Protein AF-A0A9X8ZYT5-F1 (afdb_monomer)

Organism: Bacillus cereus (NCBI:txid1396)

Nearest PDB structures (foldseek):
  6kkk-assembly3_C  TM=7.331E-01  e=1.980E+00  Escherichia coli K-12

InterPro domains:
  IPR036259 MFS transporter superfamily [SSF103473] (2-92)

Solvent-accessible surface area (backbone atoms only — not comparable to full-atom values): 4957 Å² total; per-residue (Å²): 100,43,36,55,13,45,43,43,32,47,73,41,90,48,70,71,48,28,51,52,10,48,48,46,21,52,55,44,46,54,53,53,52,52,51,50,53,51,50,49,61,75,73,42,60,75,95,48,40,67,62,55,48,52,53,51,51,52,53,50,50,54,51,50,53,52,52,51,51,54,52,59,55,46,46,76,79,41,56,63,54,56,55,49,40,53,54,26,51,64,66,66,107

pLDDT: mean 92.82, std 3.29, range [75.25, 98.06]

Foldseek 3Di:
DLLQLLQQLLPDPDPVSNVSSVVVNVVVVVVVVVVVVVCLVVPDDPVCSVVVVVVVVVVVVVVVVVVVVVLVVVCVVDPNSVSSNVVSVVVVD

Radius of gyration: 16.4 Å; Cα contacts (8 Å, |Δi|>4): 62; chains: 1; bounding box: 39×22×47 Å

Secondary structure (DSSP, 8-state):
-HHHHHHHHHT--SHHHHHHHHHHHHHHHHHHHHHHHHHHHHHS-TTTHHHHHHHHHHHHHHHHHHHHHHHHHHHHHS-HHHHHHHHHHHHH-

Structure (mmCIF, N/CA/C/O backbone):
data_AF-A0A9X8ZYT5-F1
#
_entry.id   AF-A0A9X8ZYT5-F1
#
loop_
_atom_site.group_PDB
_atom_site.id
_atom_site.type_symbol
_atom_site.label_atom_id
_atom_site.label_alt_id
_atom_site.label_comp_id
_atom_site.label_asym_id
_atom_site.label_entity_id
_atom_site.label_seq_id
_atom_site.pdbx_PDB_ins_code
_atom_site.Cartn_x
_atom_site.Cartn_y
_atom_site.Cartn_z
_atom_site.occupancy
_atom_site.B_iso_or_equiv
_atom_site.auth_seq_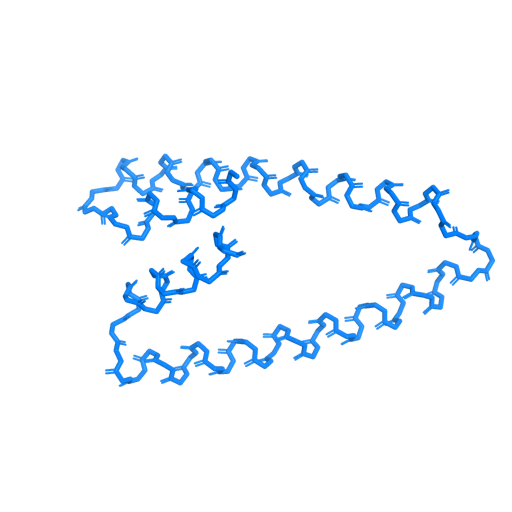id
_atom_site.auth_comp_id
_atom_site.auth_asym_id
_atom_site.auth_atom_id
_atom_s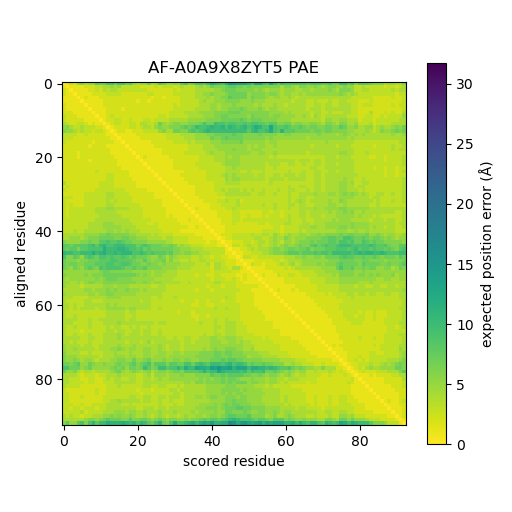ite.pdbx_PDB_model_num
ATOM 1 N N . PHE A 1 1 ? 5.627 -7.952 5.816 1.00 79.62 1 PHE A N 1
ATOM 2 C CA . PHE A 1 1 ? 5.728 -6.778 6.717 1.00 79.62 1 PHE A CA 1
ATOM 3 C C . PHE A 1 1 ? 4.629 -5.745 6.492 1.00 79.62 1 PHE A C 1
ATOM 5 O O . PHE A 1 1 ? 4.030 -5.333 7.474 1.00 79.62 1 PHE A O 1
ATOM 12 N N . ILE A 1 2 ? 4.295 -5.389 5.244 1.00 88.12 2 ILE A N 1
ATOM 13 C CA . ILE A 1 2 ? 3.190 -4.459 4.926 1.00 88.12 2 ILE A CA 1
ATOM 14 C C . ILE A 1 2 ? 1.859 -4.898 5.573 1.00 88.12 2 ILE A C 1
ATOM 16 O O . ILE A 1 2 ? 1.284 -4.140 6.348 1.00 88.12 2 ILE A O 1
ATOM 20 N N . ALA A 1 3 ? 1.434 -6.150 5.353 1.00 89.12 3 ALA A N 1
ATOM 21 C CA . ALA A 1 3 ? 0.211 -6.702 5.952 1.00 89.12 3 ALA A CA 1
ATOM 22 C C . ALA A 1 3 ? 0.227 -6.696 7.497 1.00 89.12 3 ALA A C 1
ATOM 24 O O . ALA A 1 3 ? -0.789 -6.441 8.133 1.00 89.12 3 ALA A O 1
ATOM 25 N N . ILE A 1 4 ? 1.397 -6.903 8.114 1.00 90.00 4 ILE A N 1
ATOM 26 C CA . ILE A 1 4 ? 1.561 -6.862 9.577 1.00 90.00 4 ILE A CA 1
ATOM 27 C C . ILE A 1 4 ? 1.363 -5.432 10.103 1.00 90.00 4 ILE A C 1
ATOM 29 O O . ILE A 1 4 ? 0.663 -5.241 11.093 1.00 90.00 4 ILE A O 1
ATOM 33 N N . GLY A 1 5 ? 1.927 -4.421 9.429 1.00 91.56 5 GLY A N 1
ATOM 34 C CA . GLY A 1 5 ? 1.696 -3.012 9.771 1.00 91.56 5 GLY A CA 1
ATOM 35 C C . GLY A 1 5 ? 0.218 -2.625 9.666 1.00 91.56 5 GLY A C 1
ATOM 36 O O . GLY A 1 5 ? -0.321 -1.983 10.568 1.00 91.56 5 GLY A O 1
ATOM 37 N N . TYR A 1 6 ? -0.456 -3.107 8.617 1.00 91.12 6 TYR A N 1
ATOM 38 C CA . TYR A 1 6 ? -1.901 -2.957 8.440 1.00 91.12 6 TYR A CA 1
ATOM 39 C C . TYR A 1 6 ? -2.718 -3.616 9.561 1.00 91.12 6 TYR A C 1
ATOM 41 O O . TYR A 1 6 ? -3.634 -2.983 10.077 1.00 91.12 6 TYR A O 1
ATOM 49 N N . LEU A 1 7 ? -2.371 -4.832 9.997 1.00 92.06 7 LEU A N 1
ATOM 50 C CA . LEU A 1 7 ? -3.050 -5.503 11.114 1.00 92.06 7 LEU A CA 1
ATOM 51 C C . LEU A 1 7 ? -2.857 -4.757 12.443 1.00 92.06 7 LEU A C 1
ATOM 53 O O . LEU A 1 7 ? -3.828 -4.549 13.166 1.00 92.06 7 LEU A O 1
ATOM 57 N N . ILE A 1 8 ? -1.638 -4.296 12.751 1.00 92.19 8 ILE A N 1
ATOM 58 C CA . ILE A 1 8 ? -1.369 -3.502 13.966 1.00 92.19 8 ILE A CA 1
ATOM 59 C C . ILE A 1 8 ? -2.219 -2.226 13.971 1.00 92.19 8 ILE A C 1
ATOM 61 O O . ILE A 1 8 ? -2.813 -1.881 14.991 1.00 92.19 8 ILE A O 1
ATOM 65 N N . TYR A 1 9 ? -2.315 -1.550 12.824 1.00 91.88 9 TYR A N 1
ATOM 66 C CA . TYR A 1 9 ? -3.188 -0.393 12.652 1.00 91.88 9 TYR A CA 1
ATOM 67 C C . TYR A 1 9 ? -4.672 -0.759 12.830 1.00 91.88 9 TYR A C 1
ATOM 69 O O . TYR A 1 9 ? -5.378 -0.103 13.595 1.00 91.88 9 TYR A O 1
ATOM 77 N N . ALA A 1 10 ? -5.142 -1.832 12.193 1.00 90.44 10 ALA A N 1
ATOM 78 C CA . ALA A 1 10 ? -6.553 -2.216 12.173 1.00 90.44 10 ALA A CA 1
ATOM 79 C C . ALA A 1 10 ? -7.099 -2.664 13.545 1.00 90.44 10 ALA A C 1
ATOM 81 O O . ALA A 1 10 ? -8.273 -2.451 13.847 1.00 90.44 10 ALA A O 1
ATOM 82 N N . PHE A 1 11 ? -6.251 -3.246 14.399 1.00 91.62 11 PHE A N 1
ATOM 83 C CA . PHE A 1 11 ? -6.602 -3.643 15.771 1.00 91.62 11 PHE A CA 1
ATOM 84 C C . PHE A 1 11 ? -6.281 -2.574 16.831 1.00 91.62 11 PHE A C 1
ATOM 86 O O . PHE A 1 11 ? -6.491 -2.802 18.026 1.00 91.62 11 PHE A O 1
ATOM 93 N N . SER A 1 12 ? -5.759 -1.412 16.433 1.00 91.88 12 SER A N 1
ATOM 94 C CA . SER A 1 12 ? -5.367 -0.371 17.383 1.00 91.88 12 SER A CA 1
ATOM 95 C C . SER A 1 12 ? -6.577 0.288 18.058 1.00 91.88 12 SER A C 1
ATOM 97 O O . SER A 1 12 ? -7.557 0.645 17.414 1.00 91.88 12 SER A O 1
ATOM 99 N N . ASN A 1 13 ? -6.489 0.475 19.379 1.00 90.31 13 ASN A N 1
ATOM 100 C CA . ASN A 1 13 ? -7.491 1.200 20.178 1.00 90.31 13 ASN A CA 1
ATOM 101 C C . ASN A 1 13 ? -6.970 2.558 20.685 1.00 90.31 13 ASN A C 1
ATOM 103 O O . ASN A 1 13 ? -7.711 3.335 21.279 1.00 90.31 13 ASN A O 1
ATOM 107 N N . VAL A 1 14 ? -5.679 2.840 20.481 1.00 93.88 14 VAL A N 1
ATOM 108 C CA . VAL A 1 14 ? -4.996 4.044 20.971 1.00 93.88 14 VAL A CA 1
ATOM 109 C C . VAL A 1 14 ? -4.077 4.573 19.876 1.00 93.88 14 VAL A C 1
ATOM 111 O O . VAL A 1 14 ? -3.441 3.793 19.163 1.00 93.88 14 VAL A O 1
ATOM 114 N N . PHE A 1 15 ? -3.962 5.900 19.786 1.00 92.56 15 PHE A N 1
ATOM 115 C CA . PHE A 1 15 ? -3.177 6.595 18.764 1.00 92.56 15 PHE A CA 1
ATOM 116 C C . PHE A 1 15 ? -1.736 6.078 18.629 1.00 92.56 15 PHE A C 1
ATOM 118 O O . PHE A 1 15 ? -1.262 5.881 17.516 1.00 92.56 15 PHE A O 1
ATOM 125 N N . LEU A 1 16 ? -1.052 5.803 19.746 1.00 95.00 16 LEU A N 1
ATOM 126 C CA . LEU A 1 16 ? 0.335 5.324 19.728 1.00 95.00 16 LEU A CA 1
ATOM 127 C C . LEU A 1 16 ? 0.484 4.009 18.940 1.00 95.00 16 LEU A C 1
ATOM 129 O O . LEU A 1 16 ? 1.396 3.870 18.129 1.00 95.00 16 LEU A O 1
ATOM 133 N N . ILE A 1 17 ? -0.433 3.059 19.145 1.00 93.56 17 ILE A N 1
ATOM 134 C CA . ILE A 1 17 ? -0.410 1.754 18.467 1.00 93.56 17 ILE A CA 1
ATOM 135 C C . ILE A 1 17 ? -0.719 1.936 16.978 1.00 93.56 17 ILE A C 1
ATOM 137 O O . ILE A 1 17 ? -0.042 1.349 16.132 1.00 93.56 17 ILE A O 1
ATOM 141 N N . ALA A 1 18 ? -1.685 2.803 16.654 1.00 93.12 18 ALA A N 1
ATOM 142 C CA . ALA A 1 18 ? -2.004 3.155 15.274 1.00 93.12 18 ALA A CA 1
ATOM 143 C C . ALA A 1 18 ? -0.784 3.749 14.552 1.00 93.12 18 ALA A C 1
ATOM 145 O O . ALA A 1 18 ? -0.464 3.333 13.440 1.00 93.12 18 ALA A O 1
ATOM 146 N N . ALA A 1 19 ? -0.066 4.669 15.204 1.00 95.81 19 ALA A N 1
ATOM 147 C CA . ALA A 1 19 ? 1.127 5.312 14.660 1.00 95.81 19 ALA A CA 1
ATOM 148 C C . ALA A 1 19 ? 2.261 4.308 14.397 1.00 95.81 19 ALA A C 1
ATOM 150 O O . ALA A 1 19 ? 2.891 4.362 13.343 1.00 95.81 19 ALA A O 1
ATOM 151 N N . ILE A 1 20 ? 2.485 3.353 15.307 1.00 96.38 20 ILE A N 1
ATOM 152 C CA . ILE A 1 20 ? 3.477 2.283 15.118 1.00 96.38 20 ILE A CA 1
ATOM 153 C C . ILE A 1 20 ? 3.105 1.405 13.915 1.00 96.38 20 ILE A C 1
ATOM 155 O O . ILE A 1 20 ? 3.953 1.148 13.058 1.00 96.38 20 ILE A O 1
ATOM 159 N N . GLY A 1 21 ? 1.841 0.979 13.812 1.00 94.81 21 GLY A N 1
ATOM 160 C CA . GLY A 1 21 ? 1.360 0.193 12.670 1.00 94.81 21 GLY A CA 1
ATOM 161 C C . GLY A 1 21 ? 1.544 0.933 11.344 1.00 94.81 21 GLY A C 1
ATOM 162 O O . GLY A 1 21 ? 2.093 0.380 10.388 1.00 94.81 21 GLY A O 1
ATOM 163 N N . PHE A 1 22 ? 1.178 2.216 11.317 1.00 93.81 22 PHE A N 1
ATOM 164 C CA . PHE A 1 22 ? 1.310 3.075 10.142 1.00 93.81 22 PHE A CA 1
ATOM 165 C C . PHE A 1 22 ? 2.771 3.324 9.746 1.00 93.81 22 PHE A C 1
ATOM 167 O O . PHE A 1 22 ? 3.092 3.355 8.556 1.00 93.81 22 PHE A O 1
ATOM 174 N N . PHE A 1 23 ? 3.673 3.455 10.723 1.00 96.12 23 PHE A N 1
ATOM 175 C CA . PHE A 1 23 ? 5.108 3.579 10.482 1.00 96.12 23 PHE A CA 1
ATOM 176 C C . PHE A 1 23 ? 5.673 2.318 9.822 1.00 96.12 23 PHE A C 1
ATOM 178 O O . PHE A 1 23 ? 6.312 2.412 8.776 1.00 96.12 23 PHE A O 1
ATOM 185 N N . ILE A 1 24 ? 5.389 1.135 10.379 1.00 95.19 24 ILE A N 1
ATOM 186 C CA . ILE A 1 24 ? 5.858 -0.150 9.831 1.00 95.19 24 ILE A CA 1
ATOM 187 C C . ILE A 1 24 ? 5.330 -0.354 8.409 1.00 95.19 24 ILE A C 1
ATOM 189 O O . ILE A 1 24 ? 6.086 -0.757 7.517 1.00 95.19 24 ILE A O 1
ATOM 193 N N . LEU A 1 25 ? 4.045 -0.061 8.199 1.00 94.00 25 LEU A N 1
ATOM 194 C CA . LEU A 1 25 ? 3.391 -0.087 6.896 1.00 94.00 25 LEU A CA 1
ATOM 195 C C . LEU A 1 25 ? 4.122 0.817 5.894 1.00 94.00 25 LEU A C 1
ATOM 197 O O . LEU A 1 25 ? 4.607 0.333 4.870 1.00 94.00 25 LEU A O 1
ATOM 201 N N . SER A 1 26 ? 4.240 2.107 6.208 1.00 94.06 26 SER A N 1
ATOM 202 C CA . SER A 1 26 ? 4.801 3.115 5.301 1.00 94.06 26 SER A CA 1
ATOM 203 C C . SER A 1 26 ? 6.272 2.845 4.989 1.00 94.06 26 SER A C 1
ATOM 205 O O . SER A 1 26 ? 6.683 2.907 3.831 1.00 94.06 26 SER A O 1
ATOM 207 N N . PHE A 1 27 ? 7.050 2.466 6.008 1.00 95.38 27 PHE A N 1
ATOM 208 C CA . PHE A 1 27 ? 8.445 2.063 5.855 1.00 95.38 27 PHE A CA 1
ATOM 209 C C . PHE A 1 27 ? 8.563 0.878 4.896 1.00 95.38 27 PHE A C 1
ATOM 211 O O . PHE A 1 27 ? 9.248 0.969 3.882 1.00 95.38 27 PHE A O 1
ATOM 218 N N . SER A 1 28 ? 7.833 -0.209 5.156 1.00 94.88 28 SER A N 1
ATOM 219 C CA . SER A 1 28 ? 7.879 -1.416 4.320 1.00 94.88 28 SER A CA 1
ATOM 220 C C . SER A 1 28 ? 7.457 -1.141 2.872 1.00 94.88 28 SER A C 1
ATOM 222 O O . SER A 1 28 ? 8.035 -1.695 1.937 1.00 94.88 28 SER A O 1
ATOM 224 N N . MET A 1 29 ? 6.460 -0.277 2.680 1.00 94.12 29 MET A N 1
ATOM 225 C CA . MET A 1 29 ? 5.933 0.069 1.362 1.00 94.12 29 MET A CA 1
ATOM 226 C C . MET A 1 29 ? 6.931 0.875 0.524 1.00 94.12 29 MET A C 1
ATOM 228 O O . MET A 1 29 ? 7.025 0.652 -0.683 1.00 94.12 29 MET A O 1
ATOM 232 N N . ALA A 1 30 ? 7.732 1.747 1.144 1.00 94.62 30 ALA A N 1
ATOM 233 C CA . ALA A 1 30 ? 8.785 2.486 0.447 1.00 94.62 30 ALA A CA 1
ATOM 234 C C . ALA A 1 30 ? 9.830 1.545 -0.184 1.00 94.62 30 ALA A C 1
ATOM 236 O O . ALA A 1 30 ? 10.177 1.703 -1.359 1.00 94.62 30 ALA A O 1
ATOM 237 N N . TYR A 1 31 ? 10.275 0.521 0.555 1.00 94.25 31 TYR A N 1
ATOM 238 C CA . TYR A 1 31 ? 11.204 -0.490 0.034 1.00 94.25 31 TYR A CA 1
ATOM 239 C C . TYR A 1 31 ? 10.564 -1.368 -1.040 1.00 94.25 31 TYR A C 1
ATOM 241 O O . TYR A 1 31 ? 11.192 -1.608 -2.069 1.00 94.25 31 TYR A O 1
ATOM 249 N N . ALA A 1 32 ? 9.321 -1.817 -0.839 1.00 94.00 32 ALA A N 1
ATOM 250 C CA . ALA A 1 32 ? 8.618 -2.646 -1.818 1.00 94.00 32 ALA A CA 1
ATOM 251 C C . ALA A 1 32 ? 8.438 -1.921 -3.160 1.00 94.00 32 ALA A C 1
ATOM 253 O O . ALA A 1 32 ? 8.759 -2.477 -4.208 1.00 94.00 32 ALA A O 1
ATOM 254 N N . ASN A 1 33 ? 8.003 -0.658 -3.126 1.00 94.00 33 ASN A N 1
ATOM 255 C CA . ASN A 1 33 ? 7.823 0.151 -4.330 1.00 94.00 33 ASN A CA 1
ATOM 256 C C . ASN A 1 33 ? 9.156 0.410 -5.034 1.00 94.00 33 ASN A C 1
ATOM 258 O O . ASN A 1 33 ? 9.266 0.193 -6.236 1.00 94.00 33 ASN A O 1
ATOM 262 N N . THR A 1 34 ? 10.186 0.823 -4.291 1.00 95.31 34 THR A N 1
ATOM 263 C CA . THR A 1 34 ? 11.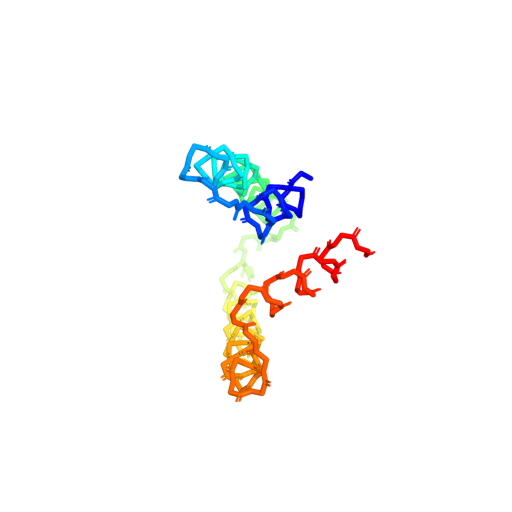517 1.072 -4.867 1.00 95.31 34 THR A CA 1
ATOM 264 C C . THR A 1 34 ? 12.092 -0.199 -5.492 1.00 95.31 34 THR A C 1
ATOM 266 O O . THR A 1 34 ? 12.569 -0.165 -6.622 1.00 95.31 34 THR A O 1
ATOM 269 N N . GLY A 1 35 ? 11.986 -1.338 -4.801 1.00 94.19 35 GLY A N 1
ATOM 270 C CA . GLY A 1 35 ? 12.407 -2.637 -5.322 1.00 94.19 35 GLY A CA 1
ATOM 271 C C . GLY A 1 35 ? 11.663 -3.026 -6.600 1.00 94.19 35 GLY A C 1
ATOM 272 O O . GLY A 1 35 ? 12.297 -3.429 -7.575 1.00 94.19 35 GLY A O 1
ATOM 273 N N . PHE A 1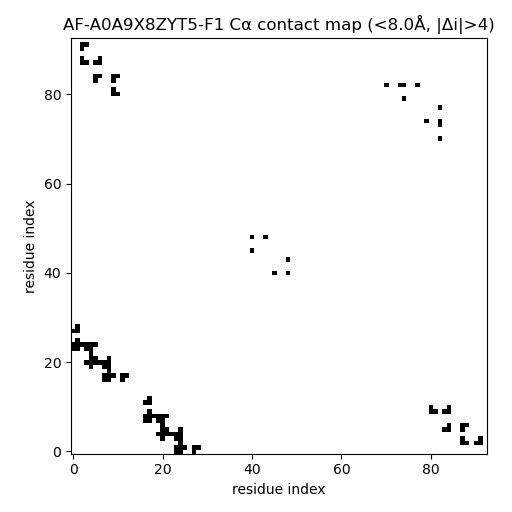 36 ? 10.340 -2.842 -6.630 1.00 92.75 36 PHE A N 1
ATOM 274 C CA . PHE A 1 36 ? 9.529 -3.087 -7.822 1.00 92.75 36 PHE A CA 1
ATOM 275 C C . PHE A 1 36 ? 9.949 -2.197 -8.999 1.00 92.75 36 PHE A C 1
ATOM 277 O O . PHE A 1 36 ? 10.147 -2.704 -10.101 1.00 92.75 36 PHE A O 1
ATOM 284 N N . TYR A 1 37 ? 10.137 -0.891 -8.782 1.00 92.69 37 TYR A N 1
ATOM 285 C CA . TYR A 1 37 ? 10.552 0.024 -9.848 1.00 92.69 37 TYR A CA 1
ATOM 286 C C . TYR A 1 37 ? 11.928 -0.330 -10.409 1.00 92.69 37 TYR A C 1
ATOM 288 O O . TYR A 1 37 ? 12.093 -0.359 -11.626 1.00 92.69 37 TYR A O 1
ATOM 296 N N . THR A 1 38 ? 12.901 -0.662 -9.560 1.00 94.31 38 THR A N 1
ATOM 297 C CA . THR A 1 38 ? 14.235 -1.071 -10.020 1.00 94.31 38 THR A CA 1
ATOM 298 C C . THR A 1 38 ? 14.189 -2.408 -10.763 1.00 94.31 38 THR A C 1
ATOM 300 O O . THR A 1 38 ? 14.829 -2.561 -11.801 1.00 94.31 38 THR A O 1
ATOM 303 N N . PHE A 1 39 ? 13.390 -3.374 -10.293 1.00 93.19 39 PHE A N 1
ATOM 304 C CA . PHE A 1 39 ? 13.160 -4.629 -11.015 1.00 93.19 39 PHE A CA 1
ATOM 305 C C . PHE A 1 39 ? 12.545 -4.373 -12.395 1.00 93.19 39 PHE A C 1
ATOM 307 O O . PHE A 1 39 ? 13.028 -4.909 -13.393 1.00 93.19 39 PHE A O 1
ATOM 314 N N . TYR A 1 40 ? 11.524 -3.520 -12.459 1.00 92.56 40 TYR A N 1
ATOM 315 C CA . TYR A 1 40 ? 10.880 -3.115 -13.702 1.00 92.56 40 TYR A CA 1
ATOM 316 C C . TYR A 1 40 ? 11.880 -2.481 -14.679 1.00 92.56 40 TYR A C 1
ATOM 318 O O . TYR A 1 40 ? 11.931 -2.863 -15.845 1.00 92.56 40 TYR A O 1
ATOM 326 N N . GLN A 1 41 ? 12.724 -1.566 -14.196 1.00 92.69 41 GLN A N 1
ATOM 327 C CA . GLN A 1 41 ? 13.755 -0.905 -15.001 1.00 92.69 41 GLN A CA 1
ATOM 328 C C . GLN A 1 41 ? 14.817 -1.878 -15.527 1.00 92.69 41 GLN A C 1
ATOM 330 O O . GLN A 1 41 ? 15.223 -1.767 -16.680 1.00 92.69 41 GLN A O 1
ATOM 335 N N . ASN A 1 42 ? 15.245 -2.841 -14.709 1.00 95.00 42 ASN A N 1
ATOM 336 C CA . ASN A 1 42 ? 16.322 -3.766 -15.069 1.00 95.00 42 ASN A CA 1
ATOM 337 C C . ASN A 1 42 ? 15.873 -4.909 -15.990 1.00 95.00 42 ASN A C 1
ATOM 339 O O . ASN A 1 42 ? 16.694 -5.444 -16.731 1.00 95.00 42 ASN A O 1
ATOM 343 N N . ASN A 1 43 ? 14.598 -5.308 -15.937 1.00 93.44 43 ASN A N 1
ATOM 344 C CA . ASN A 1 43 ? 14.096 -6.475 -16.672 1.00 93.44 43 ASN A CA 1
ATOM 345 C C . ASN A 1 43 ? 13.301 -6.112 -17.933 1.00 93.44 43 ASN A C 1
ATOM 347 O O . ASN A 1 43 ? 13.133 -6.961 -18.807 1.00 93.44 43 ASN A O 1
ATOM 351 N N . VAL A 1 44 ? 12.803 -4.875 -18.054 1.00 92.25 44 VAL A N 1
ATOM 352 C CA . VAL A 1 44 ? 12.039 -4.440 -19.230 1.00 92.25 44 VAL A CA 1
ATOM 353 C C . VAL A 1 44 ? 12.951 -3.696 -20.211 1.00 92.25 44 VAL A C 1
ATOM 355 O O . VAL A 1 44 ? 13.542 -2.679 -19.850 1.00 92.25 44 VAL A O 1
ATOM 358 N N . PRO A 1 45 ? 13.038 -4.131 -21.482 1.00 92.44 45 PRO A N 1
ATOM 359 C CA . PRO A 1 45 ? 13.823 -3.432 -22.489 1.00 92.44 45 PRO A CA 1
ATOM 360 C C . PRO A 1 45 ? 13.374 -1.976 -22.685 1.00 92.44 45 PRO A C 1
ATOM 362 O O . PRO A 1 45 ? 12.190 -1.690 -22.890 1.00 92.44 45 PRO A O 1
ATOM 365 N N . VAL A 1 46 ? 14.343 -1.058 -22.727 1.00 91.12 46 VAL A N 1
ATOM 366 C CA . VAL A 1 46 ? 14.113 0.401 -22.766 1.00 91.12 46 VAL A CA 1
ATOM 367 C C . VAL A 1 46 ? 13.189 0.834 -23.919 1.00 91.12 46 VAL A C 1
ATOM 369 O O . VAL A 1 46 ? 12.342 1.706 -23.752 1.00 91.12 46 VAL A O 1
ATOM 372 N N . HIS A 1 47 ? 13.271 0.171 -25.078 1.00 91.81 47 HIS A N 1
ATOM 373 C CA . HIS A 1 47 ? 12.493 0.501 -26.283 1.00 91.81 47 HIS A CA 1
ATOM 374 C C . HIS A 1 47 ? 10.983 0.160 -26.204 1.00 91.81 47 HIS A C 1
ATOM 376 O O . HIS A 1 47 ? 10.187 0.634 -27.026 1.00 91.81 47 HIS A O 1
ATOM 382 N N . ILE A 1 48 ? 10.561 -0.662 -25.236 1.00 93.12 48 ILE A N 1
ATOM 383 C CA . ILE A 1 48 ? 9.142 -0.962 -24.948 1.00 93.12 48 ILE A CA 1
ATOM 384 C C . ILE A 1 48 ? 8.700 -0.492 -23.562 1.00 93.12 48 ILE A C 1
ATOM 386 O O . ILE A 1 48 ? 7.514 -0.565 -23.249 1.00 93.12 48 ILE A O 1
ATOM 390 N N . MET A 1 49 ? 9.615 0.039 -22.755 1.00 91.31 49 MET A N 1
ATOM 391 C CA . MET A 1 49 ? 9.376 0.401 -21.362 1.00 91.31 49 MET A CA 1
ATOM 392 C C . MET A 1 49 ? 8.211 1.378 -21.166 1.00 91.31 49 MET A C 1
ATOM 394 O O . MET A 1 49 ? 7.433 1.222 -20.228 1.00 91.31 49 MET A O 1
ATOM 398 N N . GLY A 1 50 ? 8.039 2.342 -22.076 1.00 90.94 50 GLY A N 1
ATOM 399 C CA . GLY A 1 50 ? 6.884 3.245 -22.055 1.00 90.94 50 GLY A CA 1
ATOM 400 C C . GLY A 1 50 ? 5.561 2.518 -22.321 1.00 90.94 50 GLY A C 1
ATOM 401 O O . GLY A 1 50 ? 4.593 2.718 -21.598 1.00 90.94 50 GLY A O 1
ATOM 402 N N . ARG A 1 51 ? 5.535 1.610 -23.307 1.00 93.12 51 ARG A N 1
ATOM 403 C CA . ARG A 1 51 ? 4.333 0.843 -23.684 1.00 93.12 51 ARG A CA 1
ATOM 404 C C . ARG A 1 51 ? 3.890 -0.102 -22.571 1.00 93.12 51 ARG A C 1
ATOM 406 O O . ARG A 1 51 ? 2.713 -0.125 -22.221 1.00 93.12 51 ARG A O 1
ATOM 413 N N . ILE A 1 52 ? 4.835 -0.841 -21.993 1.00 92.56 52 ILE A N 1
ATOM 414 C CA . ILE A 1 52 ? 4.567 -1.720 -20.850 1.00 92.56 52 ILE A CA 1
ATOM 415 C C . ILE A 1 52 ? 4.091 -0.889 -19.651 1.00 92.56 52 ILE A C 1
ATOM 417 O O . ILE A 1 52 ? 3.116 -1.262 -19.004 1.00 92.56 52 ILE A O 1
ATOM 421 N N . GLY A 1 53 ? 4.712 0.268 -19.406 1.00 92.31 53 GLY A N 1
ATOM 422 C CA . GLY A 1 53 ? 4.361 1.146 -18.292 1.00 92.31 53 GLY A CA 1
ATOM 423 C C . GLY A 1 53 ? 2.937 1.681 -18.406 1.00 92.31 53 GLY A C 1
ATOM 424 O O . GLY A 1 53 ? 2.200 1.668 -17.424 1.00 92.31 53 GLY A O 1
ATOM 425 N N . SER A 1 54 ? 2.512 2.079 -19.609 1.00 94.25 54 SER A N 1
ATOM 426 C CA . SER A 1 54 ? 1.139 2.527 -19.864 1.00 94.25 54 SER A CA 1
ATOM 427 C C . SER A 1 54 ? 0.106 1.421 -19.643 1.00 94.25 54 SER A C 1
ATOM 429 O O . SER A 1 54 ? -0.912 1.671 -19.001 1.00 94.25 54 SER A O 1
ATOM 431 N N . ILE A 1 55 ? 0.359 0.199 -20.129 1.00 94.69 55 ILE A N 1
ATOM 432 C CA . ILE A 1 55 ? -0.555 -0.938 -19.921 1.00 94.69 55 ILE A CA 1
ATOM 433 C C . ILE A 1 55 ? -0.627 -1.290 -18.435 1.00 94.69 55 ILE A C 1
ATOM 435 O O . ILE A 1 55 ? -1.716 -1.441 -17.889 1.00 94.69 55 ILE A O 1
ATOM 439 N N . TYR A 1 56 ? 0.524 -1.371 -17.767 1.00 92.06 56 TYR A N 1
ATOM 440 C CA . TYR A 1 56 ? 0.597 -1.664 -16.340 1.00 92.06 56 TYR A CA 1
ATOM 441 C C . TYR A 1 56 ? -0.135 -0.606 -15.504 1.00 92.06 56 TYR A C 1
ATOM 443 O O . TYR A 1 56 ? -0.950 -0.950 -14.651 1.00 92.06 56 TYR A O 1
ATOM 451 N N . GLY A 1 57 ? 0.079 0.678 -15.803 1.00 94.00 57 GLY A N 1
ATOM 452 C CA . GLY A 1 57 ? -0.619 1.784 -15.152 1.00 94.00 57 GLY A CA 1
ATOM 453 C C . GLY A 1 57 ? -2.134 1.733 -15.354 1.00 94.00 57 GLY A C 1
ATOM 454 O O . GLY A 1 57 ? -2.879 1.932 -14.397 1.00 94.00 57 GLY A O 1
ATOM 455 N N . LEU A 1 58 ? -2.598 1.403 -16.564 1.00 96.50 58 LEU A N 1
ATOM 456 C CA . LEU A 1 58 ? -4.024 1.231 -16.855 1.00 96.50 58 LEU A CA 1
ATOM 457 C C . LEU A 1 58 ? -4.623 0.078 -16.042 1.00 96.50 58 LEU A C 1
ATOM 459 O O . LEU A 1 58 ? -5.664 0.253 -15.411 1.00 96.50 58 LEU A O 1
ATOM 463 N N . VAL A 1 59 ? -3.962 -1.082 -16.021 1.00 96.19 59 VAL A N 1
ATOM 464 C CA . VAL A 1 59 ? -4.433 -2.254 -15.270 1.00 96.19 59 VAL A CA 1
ATOM 465 C C . VAL A 1 59 ? -4.485 -1.957 -13.772 1.00 96.19 59 VAL A C 1
ATOM 467 O O . VAL A 1 59 ? -5.510 -2.222 -13.147 1.00 96.19 59 VAL A O 1
ATOM 470 N N . ILE A 1 60 ? -3.439 -1.345 -13.200 1.00 95.38 60 ILE A N 1
ATOM 471 C CA . ILE A 1 60 ? -3.458 -0.933 -11.789 1.00 95.38 60 ILE A CA 1
ATOM 472 C C . ILE A 1 60 ? -4.602 0.038 -11.529 1.00 95.38 60 ILE A C 1
ATOM 474 O O . ILE A 1 60 ? -5.316 -0.138 -10.551 1.00 95.38 60 ILE A O 1
ATOM 478 N N . ALA A 1 61 ? -4.793 1.054 -12.372 1.00 96.94 61 ALA A N 1
ATOM 479 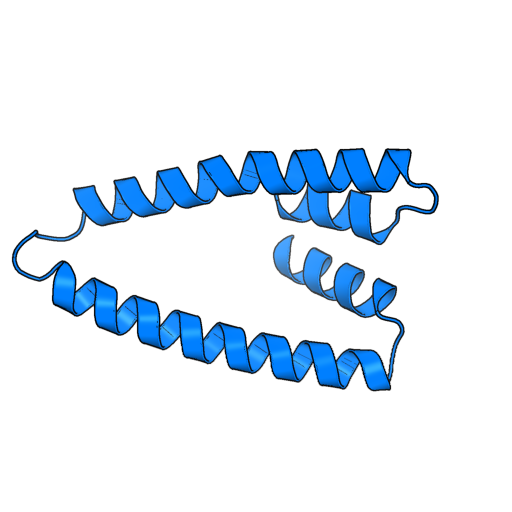C CA . ALA A 1 61 ? -5.847 2.040 -12.162 1.00 96.94 61 ALA A CA 1
ATOM 480 C C . ALA A 1 61 ? -7.237 1.387 -12.140 1.00 96.94 61 ALA A C 1
ATOM 482 O O . ALA A 1 61 ? -8.029 1.673 -11.243 1.00 96.94 61 ALA A O 1
ATOM 483 N N . LEU A 1 62 ? -7.510 0.466 -13.068 1.00 98.06 62 LEU A N 1
ATOM 484 C CA . LEU A 1 62 ? -8.767 -0.285 -13.097 1.00 98.06 62 LEU A CA 1
ATOM 485 C C . LEU A 1 62 ? -8.964 -1.124 -11.831 1.00 98.06 62 LEU A C 1
ATOM 487 O O . LEU A 1 62 ? -10.035 -1.072 -11.225 1.00 98.06 62 LEU A O 1
ATOM 491 N N . VAL A 1 63 ? -7.933 -1.861 -11.408 1.00 96.31 63 VAL A N 1
ATOM 492 C CA . VAL A 1 63 ? -7.990 -2.677 -10.187 1.00 96.31 63 VAL A CA 1
ATOM 493 C C . VAL A 1 63 ? -8.185 -1.793 -8.956 1.00 96.31 63 VAL A C 1
ATOM 495 O O . VAL A 1 63 ? -9.044 -2.090 -8.133 1.00 96.31 63 VAL A O 1
ATOM 498 N N . THR A 1 64 ? -7.462 -0.678 -8.845 1.00 96.31 64 THR A N 1
ATOM 499 C CA . THR A 1 64 ? -7.600 0.270 -7.732 1.00 96.31 64 THR A CA 1
ATOM 500 C C . THR A 1 64 ? -9.015 0.823 -7.654 1.00 96.31 64 THR A C 1
ATOM 502 O O . THR A 1 64 ? -9.621 0.754 -6.591 1.00 96.31 64 THR A O 1
ATOM 505 N N . ILE A 1 65 ? -9.579 1.303 -8.767 1.00 97.50 65 ILE A N 1
ATOM 506 C CA . ILE A 1 65 ? -10.960 1.810 -8.806 1.00 97.50 65 ILE A CA 1
ATOM 507 C C . ILE A 1 65 ? -11.937 0.724 -8.350 1.00 97.50 65 ILE A C 1
ATOM 509 O O . ILE A 1 65 ? -12.795 0.979 -7.504 1.00 97.50 65 ILE A O 1
ATOM 513 N N . PHE A 1 66 ? -11.786 -0.496 -8.866 1.00 97.44 66 PHE A N 1
ATOM 514 C CA . PHE A 1 66 ? -12.643 -1.619 -8.503 1.00 97.44 66 PHE A CA 1
ATOM 515 C C . PHE A 1 66 ? -12.565 -1.948 -7.004 1.00 97.44 66 PHE A C 1
ATOM 517 O O . PHE A 1 66 ? -13.597 -2.047 -6.340 1.00 97.44 66 PHE A O 1
ATOM 524 N N . ILE A 1 67 ? -11.355 -2.046 -6.446 1.00 94.50 67 ILE A N 1
ATOM 525 C CA . ILE A 1 67 ? -11.140 -2.315 -5.018 1.00 94.50 67 ILE A CA 1
ATOM 526 C C . ILE A 1 67 ? -11.657 -1.165 -4.147 1.00 94.50 67 ILE A C 1
ATOM 528 O O . ILE A 1 67 ? -12.246 -1.421 -3.096 1.00 94.50 67 ILE A O 1
ATOM 532 N N . THR A 1 68 ? -11.500 0.093 -4.570 1.00 95.38 68 THR A N 1
ATOM 533 C CA . THR A 1 68 ? -12.043 1.261 -3.861 1.00 95.38 68 THR A CA 1
ATOM 534 C C . THR A 1 68 ? -13.565 1.226 -3.809 1.00 95.38 68 THR A C 1
ATOM 536 O O . THR A 1 68 ? -14.129 1.433 -2.736 1.00 95.38 68 THR A O 1
ATOM 539 N N . ILE A 1 69 ? -14.235 0.923 -4.925 1.00 96.62 69 ILE A N 1
ATOM 540 C CA . ILE A 1 69 ? -15.698 0.783 -4.960 1.00 96.62 69 ILE A CA 1
ATOM 541 C C . ILE A 1 69 ? -16.134 -0.366 -4.051 1.00 96.62 69 ILE A C 1
ATOM 543 O O . ILE A 1 69 ? -17.006 -0.171 -3.210 1.00 96.62 69 ILE A O 1
ATOM 547 N N . LEU A 1 70 ? -15.501 -1.537 -4.166 1.00 94.56 70 LEU A N 1
ATOM 548 C CA . LEU A 1 70 ? -15.833 -2.701 -3.344 1.00 94.56 70 LEU A CA 1
ATOM 549 C C . LEU A 1 70 ? -15.679 -2.400 -1.847 1.00 94.56 70 LEU A C 1
ATOM 551 O O . LEU A 1 70 ? -16.566 -2.710 -1.056 1.00 94.56 70 LEU A O 1
ATOM 555 N N . SER A 1 71 ? -14.582 -1.742 -1.472 1.00 92.81 71 SER A N 1
ATOM 556 C CA . SER A 1 71 ? -14.312 -1.345 -0.089 1.00 92.81 71 SER A CA 1
ATOM 557 C C . SER A 1 71 ? -15.320 -0.303 0.397 1.00 92.81 71 SER A C 1
ATOM 559 O O . SER A 1 71 ? -15.840 -0.433 1.499 1.00 92.81 71 SER A O 1
ATOM 561 N N . GLY A 1 72 ? -15.648 0.696 -0.427 1.00 94.25 72 GLY A N 1
ATOM 562 C CA . GLY A 1 72 ? -16.630 1.733 -0.098 1.00 94.25 72 GLY A CA 1
ATOM 563 C C . GLY A 1 72 ? -18.062 1.210 0.016 1.00 94.25 72 GLY A C 1
ATOM 564 O O . GLY A 1 72 ? -18.834 1.700 0.831 1.00 94.25 72 GLY A O 1
ATOM 565 N N . VAL A 1 73 ? -18.424 0.187 -0.758 1.00 95.56 73 VAL A N 1
ATOM 566 C CA . VAL A 1 73 ? -19.703 -0.515 -0.596 1.00 95.56 73 VAL A CA 1
ATOM 567 C C . VAL A 1 73 ? -19.681 -1.358 0.679 1.00 95.56 73 VAL A C 1
ATOM 569 O O . VAL A 1 73 ? -20.639 -1.329 1.446 1.00 95.56 73 VAL A O 1
ATOM 572 N N . ALA A 1 74 ? -18.580 -2.056 0.970 1.00 94.31 74 ALA A N 1
ATOM 573 C CA . ALA A 1 74 ? -18.453 -2.858 2.186 1.00 94.31 74 ALA A CA 1
ATOM 574 C C . ALA A 1 74 ? -18.620 -2.017 3.465 1.00 94.31 74 ALA A C 1
ATOM 576 O O . ALA A 1 74 ? -19.269 -2.474 4.406 1.00 94.31 74 ALA A O 1
ATOM 577 N N . THR A 1 75 ? -18.126 -0.773 3.492 1.00 93.94 75 THR A N 1
ATOM 578 C CA . THR A 1 75 ? -18.284 0.124 4.654 1.00 93.94 75 THR A CA 1
ATOM 579 C C . THR A 1 75 ? -19.726 0.580 4.903 1.00 93.94 75 THR A C 1
ATOM 581 O O . THR A 1 75 ? -20.013 1.100 5.979 1.00 93.94 75 THR A O 1
ATOM 584 N N . GLN A 1 76 ? -20.646 0.389 3.950 1.00 94.31 76 GLN A N 1
ATOM 585 C CA . GLN A 1 76 ? -22.077 0.628 4.174 1.00 94.31 76 GLN A CA 1
ATOM 586 C C . GLN A 1 76 ? -22.739 -0.502 4.970 1.00 94.31 76 GLN A C 1
ATOM 588 O O . GLN A 1 76 ? -23.746 -0.272 5.636 1.00 94.31 76 GLN A O 1
ATOM 593 N N . PHE A 1 77 ? -22.178 -1.713 4.911 1.00 92.75 77 PHE A N 1
ATOM 594 C CA . PHE A 1 77 ? -22.719 -2.898 5.581 1.00 92.75 77 PHE A CA 1
ATOM 595 C C . PHE A 1 77 ? -21.991 -3.229 6.886 1.00 92.75 77 PHE A C 1
ATOM 597 O O . PHE A 1 77 ? -22.608 -3.719 7.829 1.00 92.75 77 PHE A O 1
ATOM 604 N N . ILE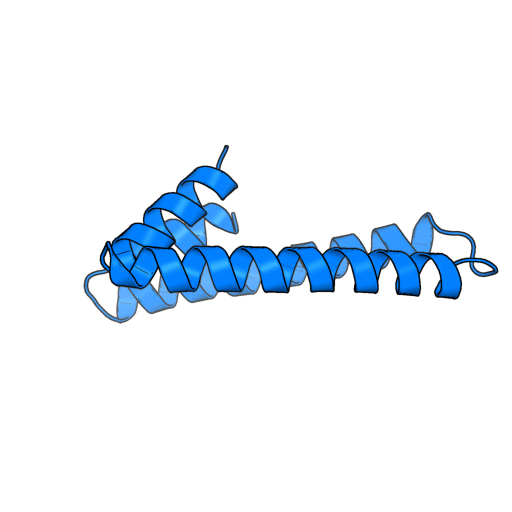 A 1 78 ? -20.682 -2.979 6.947 1.00 93.25 78 ILE A N 1
ATOM 605 C CA . ILE A 1 78 ? -19.825 -3.259 8.105 1.00 93.25 78 ILE A CA 1
ATOM 606 C C . ILE A 1 78 ? -18.979 -2.037 8.471 1.00 93.25 78 ILE A C 1
ATOM 608 O O . ILE A 1 78 ? -18.797 -1.123 7.673 1.00 93.25 78 ILE A O 1
ATOM 612 N N . SER A 1 79 ? -18.438 -2.008 9.692 1.00 90.62 79 SER A N 1
ATOM 613 C CA . SER A 1 79 ? -17.582 -0.900 10.123 1.00 90.62 79 SER A CA 1
ATOM 614 C C . SER A 1 79 ? -16.307 -0.811 9.278 1.00 90.62 79 SER A C 1
ATOM 616 O O . SER A 1 79 ? -15.751 -1.823 8.849 1.00 90.62 79 SER A O 1
ATOM 618 N N . ILE A 1 80 ? -15.794 0.411 9.098 1.00 90.00 80 ILE A N 1
ATOM 619 C CA . ILE A 1 80 ? -14.534 0.665 8.377 1.00 90.00 80 ILE A CA 1
ATOM 620 C C . ILE A 1 80 ? -13.392 -0.179 8.958 1.00 90.00 80 ILE A C 1
ATOM 622 O O . ILE A 1 80 ? -12.594 -0.740 8.212 1.00 90.00 80 ILE A O 1
ATOM 626 N N . GLN A 1 81 ? -13.352 -0.331 10.284 1.00 89.56 81 GLN A N 1
ATOM 627 C CA . GLN A 1 81 ? -12.355 -1.154 10.960 1.00 89.56 81 GLN A CA 1
ATOM 628 C C . GLN A 1 81 ? -12.398 -2.614 10.488 1.00 89.56 81 GLN A C 1
ATOM 630 O O . GLN A 1 81 ? -11.358 -3.169 10.143 1.00 89.56 81 GLN A O 1
ATOM 635 N N . LEU A 1 82 ? -13.586 -3.226 10.411 1.00 90.12 82 LEU A N 1
ATOM 636 C CA . LEU A 1 82 ? -13.730 -4.604 9.935 1.00 90.12 82 LEU A CA 1
ATOM 637 C C . LEU A 1 82 ? -13.335 -4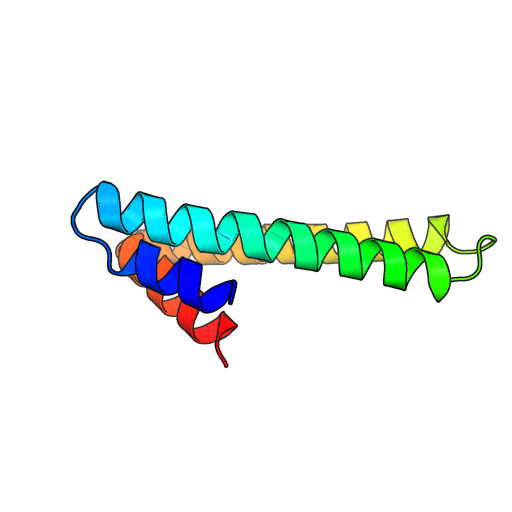.752 8.463 1.00 90.12 82 LEU A C 1
ATOM 639 O O . LEU A 1 82 ? -12.672 -5.730 8.122 1.00 90.12 82 LEU A O 1
ATOM 643 N N . VAL A 1 83 ? -13.666 -3.776 7.608 1.00 93.50 83 VAL A N 1
ATOM 644 C CA . VAL A 1 83 ? -13.238 -3.778 6.195 1.00 93.50 83 VAL A CA 1
ATOM 645 C C . VAL A 1 83 ? -11.712 -3.816 6.093 1.00 93.50 83 VAL A C 1
ATOM 647 O O . VAL A 1 83 ? -11.163 -4.627 5.348 1.00 93.50 83 VAL A O 1
ATOM 650 N N . VAL A 1 84 ? -11.016 -2.988 6.881 1.00 91.31 84 VAL A N 1
ATOM 651 C CA . VAL A 1 84 ? -9.546 -2.956 6.894 1.00 91.31 84 VAL A CA 1
ATOM 652 C C . VAL A 1 84 ? -8.970 -4.258 7.453 1.00 91.31 84 VAL A C 1
ATOM 654 O O . VAL A 1 84 ? -8.020 -4.776 6.871 1.00 91.31 84 VAL A O 1
ATOM 657 N N . ILE A 1 85 ? -9.536 -4.832 8.522 1.00 92.19 85 ILE A N 1
ATOM 658 C CA . ILE A 1 85 ? -9.082 -6.124 9.073 1.00 92.19 85 ILE A CA 1
ATOM 659 C C . ILE A 1 85 ? -9.176 -7.224 8.009 1.00 92.19 85 ILE A C 1
ATOM 661 O O . ILE A 1 85 ? -8.187 -7.912 7.758 1.00 92.19 85 ILE A O 1
ATOM 665 N N . VAL A 1 86 ? -10.331 -7.365 7.351 1.00 92.31 86 VAL A N 1
ATOM 666 C CA . VAL A 1 86 ? -10.539 -8.388 6.313 1.00 92.31 86 VAL A CA 1
ATOM 667 C C . VAL A 1 86 ? -9.584 -8.173 5.140 1.00 92.31 86 VAL A C 1
ATOM 669 O O . VAL A 1 86 ? -8.916 -9.117 4.727 1.00 92.31 86 VAL A O 1
ATOM 672 N N . GLY A 1 87 ? -9.445 -6.938 4.648 1.00 90.56 87 GLY A N 1
ATOM 673 C CA . GLY A 1 87 ? -8.498 -6.622 3.574 1.00 90.56 87 GLY A CA 1
ATOM 674 C C . GLY A 1 87 ? -7.045 -6.935 3.947 1.00 90.56 87 GLY A C 1
ATOM 675 O O . GLY A 1 87 ? -6.293 -7.470 3.136 1.00 90.56 87 GLY A O 1
ATOM 676 N N . SER A 1 88 ? -6.662 -6.677 5.199 1.00 90.69 88 SER A N 1
ATOM 677 C CA . SER A 1 88 ? -5.317 -6.970 5.714 1.00 90.69 88 SER A CA 1
ATOM 678 C C . SER A 1 88 ? -5.051 -8.470 5.835 1.00 90.69 88 SER A C 1
ATOM 680 O O . SER A 1 88 ? -3.928 -8.907 5.595 1.00 90.69 88 SER A O 1
ATOM 682 N N . LEU A 1 89 ? -6.071 -9.260 6.188 1.00 90.12 89 LEU A N 1
ATOM 683 C CA . LEU A 1 89 ? -5.989 -10.721 6.213 1.00 90.12 89 LEU A CA 1
ATOM 684 C C . LEU A 1 89 ? -5.855 -11.294 4.803 1.00 90.12 89 LEU A C 1
ATOM 686 O O . LEU A 1 89 ? -4.998 -12.144 4.594 1.00 90.12 89 LEU A O 1
ATOM 690 N N . ILE A 1 90 ? -6.625 -10.789 3.832 1.00 89.75 90 ILE A N 1
ATOM 691 C CA . ILE A 1 90 ? -6.483 -11.184 2.420 1.00 89.75 90 ILE A CA 1
ATOM 692 C C . ILE A 1 90 ? -5.070 -10.883 1.915 1.00 89.75 90 ILE A C 1
ATOM 694 O O . ILE A 1 90 ? -4.517 -11.676 1.175 1.00 89.75 90 ILE A O 1
ATOM 698 N N . MET A 1 91 ? -4.468 -9.763 2.324 1.00 87.62 91 MET A N 1
ATOM 699 C CA . MET A 1 91 ? -3.095 -9.416 1.938 1.00 87.62 91 MET A CA 1
ATOM 700 C C . MET A 1 91 ? -2.026 -10.309 2.593 1.00 87.62 91 MET A C 1
ATOM 702 O O . MET A 1 91 ? -0.892 -10.368 2.116 1.00 87.62 91 MET A O 1
ATOM 706 N N . LEU A 1 92 ? -2.338 -10.925 3.735 1.00 83.81 92 LEU A N 1
ATOM 707 C CA . LEU A 1 92 ? -1.393 -11.754 4.480 1.00 83.81 92 LEU A CA 1
ATOM 708 C C . LEU A 1 92 ? -1.282 -13.178 3.912 1.00 83.81 92 LEU A C 1
ATOM 710 O O . LEU A 1 92 ? -0.218 -13.782 4.059 1.00 83.81 92 LEU A O 1
ATOM 714 N N . PHE A 1 93 ? -2.356 -13.688 3.305 1.00 75.25 93 PHE A N 1
ATOM 715 C CA . PHE A 1 93 ? -2.411 -14.994 2.644 1.00 75.25 93 PHE A CA 1
ATOM 716 C C . PHE A 1 93 ? -2.092 -14.884 1.150 1.00 75.25 93 PHE A C 1
ATOM 718 O O . PHE A 1 93 ? -1.439 -15.821 0.641 1.00 75.25 93 PHE A O 1
#

Sequence (93 aa):
FIAIGYLIYAFSNVFLIAAIGFFILSFSMAYANTGFYTFYQNNVPVHIMGRIGSIYGLVIALVTIFITILSGVATQFISIQLVVIVGSLIMLF

Mean predicted aligned error: 3.79 Å

=== Feature glossary ===
The record interleaves many kinds of information about one protein. Here is each kind framed as the question it answers.

Q: What does the local fold look like, residue by residue?
A: A 3Di character summarizes, for each residue, the relative orientation of the Cα frame of its nearest spatial neighbor. Because it encodes fold topology rather than chemistry, 3Di alignments detect remote structural similarity that sequence alignment misses.

Q: Which residues are in helices, strands, or loops?
A: Secondary structure is the local, repeating backbone conformation. DSSP classifies it into eight states by reading the hydrogen-bond network: three helix types (H, G, I), two β types (E, B), two non-regular types (T, S), and unstructured coil (-).

Q: How big and how compact is the whole molecule?
A: Three whole-structure scalars: the radius of gyration (RMS distance of Cα from centroid, in Å), the count of Cα–Cα contacts (pairs closer than 8 Å and separated by more than four residues in sequence — i.e. tertiary, not local, contacts), and the bounding-box dimensions. Together they distinguish compact globular folds from extended fibres or disordered chains.

Q: How confident is the AlphaFold model at each residue?
A: For AlphaFold models, the B-factor field carries pLDDT — the model's own estimate of local accuracy on a 0–100 scale. Regions with pLDDT<50 should be treated as essentially unmodeled; they often correspond to intrinsically disordered segments.

Q: What family and function is it annotated with?
A: Functional annotations link the protein to curated databases. InterPro entries identify conserved domains and families by matching the sequence against member-database signatures (Pfam, PROSITE, CDD, …). Gene Ontology (GO) terms describe molecular function, biological process, and cellular component in a controlled vocabulary. CATH places the structure in a hierarchical fold classification (Class/Architecture/Topology/Homologous-superfamily). The organism is the source species.

Q: What known structures does this most resemble?
A: Nearest PDB neighbors are the top structural matches found by Foldseek when searching this structure against the entire Protein Data Bank. Each hit reports a TM-score (0 to 1; >0.5 almost always implies the same fold) and an E-value. These are *structural* homologs — they may share no detectable sequence similarity.

Q: Which residues are buried vs exposed?
A: Solvent-accessible surface area (SASA) is the area in Å² traced out by the centre of a 1.4 Å probe sphere (a water molecule) rolled over the protein's van der Waals surface (Shrake–Ru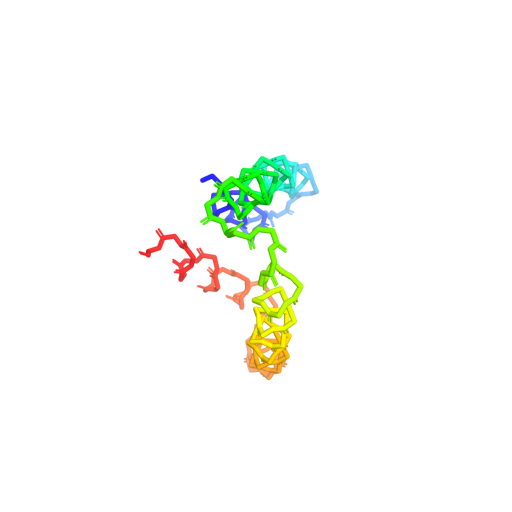pley / Lee–Richards construction). Buried residues have near-zero SASA; fully exposed residues can exceed 200 Å². The total SASA scales roughly with the number of surface residues.

Q: What are the backbone torsion angles?
A: φ (phi) and ψ (psi) are the two rotatable backbone dihedrals per residue: φ is the C(i-1)–N–Cα–C torsion, ψ is the N–Cα–C–N(i+1) torsion, both in degrees on (−180°, 180°]. α-helical residues cluster near (−60°, −45°); β-strand residues near (−120°, +130°). A Ramachandran plot is simply a scatter of (φ, ψ) for every residue.

Q: Are the domains correctly placed relative to each other?
A: Predicted aligned error is AlphaFold's pairwise confidence. Unlike pLDDT (per-residue), PAE is per-residue-pair and captures whether two parts of the structure are correctly placed relative to each other. Units are ångströms of expected positional error.

Q: What if only a Cα trace is available?
A: P-SEA three-state annotation labels each residue as helix, strand, or coil based purely on the geometry of the Cα trace. It serves as a fallback when the full backbone (and thus DSSP) is unavailable.

Q: What is the amino-acid chain?
A: This is the polypeptide sequence — one letter per residue, N-terminus first. Length ranges from a few dozen residues for small domains to over a thousand for large multi-domain proteins.

Q: What do the rendered images show?
A: The six renders are orthographic views along the three Cartesian axes in both directions. Representation (cartoon, sticks, or surface) and color scheme (sequence-rainbow or by-chain) vary across proteins so the training set covers all the common visualization conventions.

Q: What do the diagnostic plots show?
A: Plot images: a contact map (which residues are close in 3D, as an N×N binary image), a Ramachandran scatter (backbone torsion angles, revealing secondary-structure composition at a glance), and — for AlphaFold structures — a PAE heatmap (pairwise prediction confidence).

Q: How mobile is each atom in the crystal?
A: B-factor (Debye–Waller factor) reflects atomic displacement in the crystal lattice. It is an experimental observable (units Å²), not a prediction; low values mean the atom is pinned down, high values mean it moves or is heterogeneous across the crystal.

Q: Where is each backbone atom in 3D?
A: The mmCIF table is the protein's shape written out atom by atom. For each backbone N, Cα, C, and carbonyl O, it records an (x, y, z) coordinate triple in Å plus the residue type, chain letter,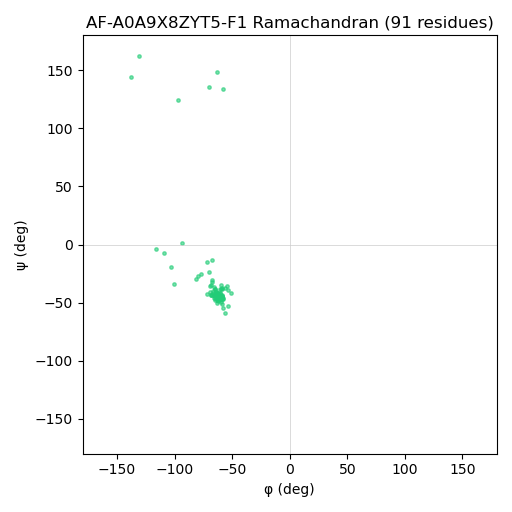 and residue number.